Protein AF-A0A2N9MV53-F1 (afdb_monomer_lite)

pLDDT: mean 92.82, std 6.95, range [64.94, 98.69]

Foldseek 3Di:
DDADPVLVVLDDPPDDLVNSLVVCLVVLVLLSLLLSLLQPDQLLLLLVLLLVLLCVLQPPVDDPLLVQLSVLLVVCSVPPDDVSLVSLQVSLVSCDDLHLSSLSSPLSVLNDQFDDDVPDDGHGRPPSSSSVSSSSSNLSSLVSHDPVCSSVSSSVSSVSSVCSVVVVRD

Sequence (170 aa):
MDLQPDARKLLRDGMKPREFIDALLAKKQYIAGIEFVAHTLPPREGIWWGCLCLQHACGSALTPQDRAAAVAAVQWVLQPGDKTRAAAKFQGEAAGPASVAGHLAMGAYQAGPGIASPGGPAIPIPPFATAKSVANAVKLACTKSDPAKIIETQKLFVELGITVAEGRLI

Radius of gyration: 15.95 Å; chains: 1; bounding box: 43×37×41 Å

Secondary structure (DSSP, 8-state):
----HHHHTT--TT--HHHHHHHHHHTT-HHHHHHHHHHHS-HHHHHHHHHHHHHHHHTT---HHHHHHHHHHHHHHHS-SHHHHHHHHHHHHHH-TT-HHHHHHHHHHTSSS-EEETTEEEEPPPTTHHHHHHHHHHHHHTTTS-GGGHHHHHHHHHHHHHHHHTTTT-

Structure (mmCIF, N/CA/C/O backbone):
data_AF-A0A2N9MV53-F1
#
_entry.id   AF-A0A2N9MV53-F1
#
loop_
_atom_site.group_PDB
_atom_site.id
_atom_site.type_symbol
_atom_site.label_atom_id
_atom_site.label_alt_id
_atom_site.label_comp_id
_atom_site.label_asym_id
_atom_site.label_entity_id
_atom_site.label_seq_id
_atom_site.pdbx_PDB_ins_code
_atom_site.Cartn_x
_atom_site.Cartn_y
_atom_site.Cartn_z
_atom_site.occupancy
_atom_site.B_iso_or_equiv
_atom_site.auth_seq_id
_atom_site.auth_comp_id
_atom_site.auth_asym_id
_atom_site.auth_atom_id
_atom_site.pdbx_PDB_model_num
ATOM 1 N N . MET A 1 1 ? 4.050 -5.306 14.210 1.00 64.94 1 MET A N 1
ATOM 2 C CA . MET A 1 1 ? 3.403 -4.047 13.795 1.00 64.94 1 MET A CA 1
ATOM 3 C C . MET A 1 1 ? 3.453 -3.100 14.977 1.00 64.94 1 MET A C 1
ATOM 5 O O . MET A 1 1 ? 2.938 -3.461 16.030 1.00 64.94 1 MET A O 1
ATOM 9 N N . ASP A 1 2 ? 4.074 -1.936 14.813 1.00 70.56 2 ASP A N 1
ATOM 10 C CA . ASP A 1 2 ? 4.147 -0.916 15.861 1.00 70.56 2 ASP A CA 1
ATOM 11 C C . ASP A 1 2 ? 2.956 0.035 15.708 1.00 70.56 2 ASP A C 1
ATOM 13 O O . ASP A 1 2 ? 2.973 0.930 14.870 1.00 70.56 2 ASP A O 1
ATOM 17 N N . LEU A 1 3 ? 1.885 -0.212 16.467 1.00 73.94 3 LEU A N 1
ATOM 18 C CA . LEU A 1 3 ? 0.703 0.653 16.491 1.00 73.94 3 LEU A CA 1
ATOM 19 C C . LEU A 1 3 ? 0.955 1.901 17.337 1.00 73.94 3 LEU A C 1
ATOM 21 O O . LEU A 1 3 ? 1.605 1.835 18.384 1.00 73.94 3 LEU A O 1
ATOM 25 N N . GLN A 1 4 ? 0.338 3.017 16.947 1.00 78.06 4 GLN A N 1
ATOM 26 C CA . GLN A 1 4 ? 0.290 4.209 17.790 1.00 78.06 4 GLN A CA 1
ATOM 27 C C . GLN A 1 4 ? -0.359 3.899 19.158 1.00 78.06 4 GLN A C 1
ATOM 29 O O . GLN A 1 4 ? -1.301 3.098 19.219 1.00 78.06 4 GLN A O 1
ATOM 34 N N . PRO A 1 5 ? 0.084 4.543 20.258 1.00 79.62 5 PRO A N 1
ATOM 35 C CA . PRO A 1 5 ? -0.401 4.239 21.607 1.00 79.62 5 PRO A CA 1
ATOM 36 C C . PRO A 1 5 ? -1.925 4.302 21.758 1.00 79.62 5 PRO A C 1
ATOM 38 O O . PRO A 1 5 ? -2.510 3.446 22.418 1.00 79.62 5 PRO A O 1
ATOM 41 N N . ASP A 1 6 ? -2.582 5.267 21.112 1.00 80.88 6 ASP A N 1
ATOM 42 C CA . ASP A 1 6 ? -4.038 5.413 21.189 1.00 80.88 6 ASP A CA 1
ATOM 43 C C . ASP A 1 6 ? -4.798 4.361 20.378 1.00 80.88 6 ASP A C 1
ATOM 45 O O . ASP A 1 6 ? -5.884 3.960 20.788 1.00 80.88 6 ASP A O 1
ATOM 49 N N . ALA A 1 7 ? -4.224 3.861 19.281 1.00 81.00 7 ALA A N 1
ATOM 50 C CA . ALA A 1 7 ? -4.788 2.731 18.543 1.00 81.00 7 ALA A CA 1
ATOM 51 C C . ALA A 1 7 ? -4.683 1.438 19.360 1.00 81.00 7 ALA A C 1
ATOM 53 O O . ALA A 1 7 ? -5.607 0.627 19.381 1.00 81.00 7 ALA A O 1
ATOM 54 N N . ARG A 1 8 ? -3.587 1.269 20.109 1.00 82.94 8 ARG A N 1
ATOM 55 C CA . ARG A 1 8 ? -3.383 0.102 20.975 1.00 82.94 8 ARG A CA 1
ATOM 56 C C . ARG A 1 8 ? -4.433 -0.003 22.082 1.00 82.94 8 ARG A C 1
ATOM 58 O O . ARG A 1 8 ? -4.821 -1.112 22.429 1.00 82.94 8 ARG A O 1
ATOM 65 N N . LYS A 1 9 ? -4.930 1.129 22.594 1.00 87.00 9 LYS A N 1
ATOM 66 C CA . LYS A 1 9 ? -6.002 1.177 23.610 1.00 87.00 9 LYS A CA 1
ATOM 67 C C . LYS A 1 9 ? -7.340 0.618 23.114 1.00 87.00 9 LYS A C 1
ATOM 69 O O . LYS A 1 9 ? -8.206 0.331 23.932 1.00 87.00 9 LYS A O 1
ATOM 74 N N . LEU A 1 10 ? -7.528 0.492 21.798 1.00 83.69 10 LEU A N 1
ATOM 75 C CA . LEU A 1 10 ? -8.753 -0.056 21.210 1.00 83.69 10 LEU A CA 1
ATOM 76 C C . LEU A 1 10 ? -8.733 -1.589 21.115 1.00 83.69 10 LEU A C 1
ATOM 78 O O . LEU A 1 10 ? -9.782 -2.186 20.875 1.00 83.69 10 LEU A O 1
ATOM 82 N N . LEU A 1 11 ? -7.570 -2.226 2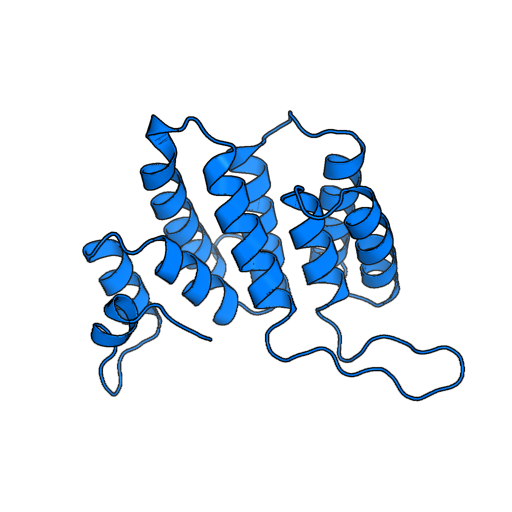1.301 1.00 85.25 11 LEU A N 1
ATOM 83 C CA . LEU A 1 11 ? -7.451 -3.682 21.289 1.00 85.25 11 LEU A CA 1
ATOM 84 C C . LEU A 1 11 ? -8.098 -4.287 22.537 1.00 85.25 11 LEU A C 1
ATOM 86 O O . LEU A 1 11 ? -7.913 -3.802 23.653 1.00 85.25 11 LEU A O 1
ATOM 90 N N . ARG A 1 12 ? -8.836 -5.378 22.334 1.00 87.12 12 ARG A N 1
ATOM 91 C CA . ARG A 1 12 ? -9.455 -6.187 23.388 1.00 87.12 12 ARG A CA 1
ATOM 92 C C . ARG A 1 12 ? -9.175 -7.660 23.116 1.00 87.12 12 ARG A C 1
ATOM 94 O O . ARG A 1 12 ? -9.042 -8.052 21.954 1.00 87.12 12 ARG A O 1
ATOM 101 N N . ASP A 1 13 ? -9.121 -8.471 24.163 1.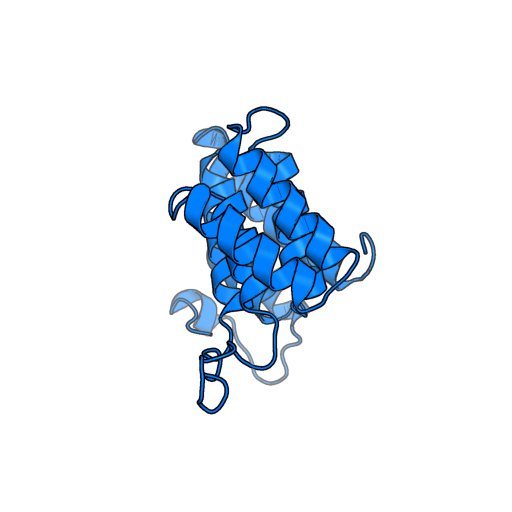00 83.00 13 ASP A N 1
ATOM 102 C CA . ASP A 1 13 ? -8.927 -9.914 24.013 1.00 83.00 13 ASP A CA 1
ATOM 103 C C . ASP A 1 13 ? -10.070 -10.536 23.197 1.00 83.00 13 ASP A C 1
ATOM 105 O O . ASP A 1 13 ? -11.241 -10.202 23.378 1.00 83.00 13 ASP A O 1
ATOM 109 N N . GLY A 1 14 ? -9.719 -11.412 22.251 1.00 83.25 14 GLY A N 1
ATOM 110 C CA . GLY A 1 14 ? -10.675 -12.070 21.352 1.00 83.25 14 GLY A CA 1
ATOM 111 C C . GLY A 1 14 ? -11.269 -11.180 20.251 1.00 83.25 14 GLY A C 1
ATOM 112 O O . GLY A 1 14 ? -12.107 -11.657 19.487 1.00 83.25 14 GLY A O 1
ATOM 113 N N . MET A 1 15 ? -10.843 -9.915 20.140 1.00 90.44 15 MET A N 1
ATOM 114 C CA . MET A 1 15 ? -11.334 -8.993 19.113 1.00 90.44 15 MET A CA 1
ATOM 115 C C . MET A 1 15 ? -10.976 -9.485 17.708 1.00 90.44 15 MET A C 1
ATOM 117 O O . MET A 1 15 ? -9.817 -9.782 17.405 1.00 90.44 15 MET A O 1
ATOM 121 N N . LYS A 1 16 ? -11.971 -9.537 16.820 1.00 90.75 16 LYS A N 1
ATOM 122 C CA . LYS A 1 16 ? -11.752 -9.931 15.424 1.00 90.75 16 LYS A CA 1
ATOM 123 C C . LYS A 1 16 ? -11.048 -8.803 14.657 1.00 90.75 16 LYS A C 1
ATOM 125 O O . LYS A 1 16 ? -11.310 -7.631 14.934 1.00 90.75 16 LYS A O 1
ATOM 130 N N . PRO A 1 17 ? -10.240 -9.106 13.621 1.00 89.81 17 PRO A N 1
ATOM 131 C CA . PRO A 1 17 ? -9.575 -8.076 12.816 1.00 89.81 17 PRO A CA 1
ATOM 132 C C . PRO A 1 17 ? -10.529 -7.006 12.270 1.00 89.81 17 PRO A C 1
ATOM 134 O O . PRO A 1 17 ? -10.197 -5.823 12.280 1.00 89.81 17 PRO A O 1
ATOM 137 N N . ARG A 1 18 ? -11.739 -7.402 11.851 1.00 91.75 18 ARG A N 1
ATOM 138 C CA . ARG A 1 18 ? -12.752 -6.459 11.363 1.00 91.75 18 ARG A CA 1
ATOM 139 C C . ARG A 1 18 ? -13.247 -5.508 12.453 1.00 91.75 18 ARG A C 1
ATOM 141 O O . ARG A 1 18 ? -13.309 -4.308 12.220 1.00 91.75 18 ARG A O 1
ATOM 148 N N . GLU A 1 19 ? -13.512 -6.019 13.650 1.00 93.38 19 GLU A N 1
ATOM 149 C CA . GLU A 1 19 ? -13.966 -5.197 14.778 1.00 93.38 19 GLU A CA 1
ATOM 150 C C . GLU A 1 19 ? -12.925 -4.133 15.146 1.00 93.38 19 GLU A C 1
ATOM 152 O O . GLU A 1 19 ? -13.281 -3.009 15.499 1.00 93.38 19 GLU A O 1
ATOM 157 N N . PHE A 1 20 ? -11.634 -4.468 15.048 1.00 94.12 20 PHE A N 1
ATOM 158 C CA . PHE A 1 20 ? -10.563 -3.506 15.292 1.00 94.12 20 PHE A CA 1
ATOM 159 C C . PHE A 1 20 ? -10.526 -2.405 14.224 1.00 94.12 20 PHE A C 1
ATOM 161 O O . PHE A 1 20 ? -10.432 -1.228 14.569 1.00 94.12 20 PHE A O 1
ATOM 168 N N . ILE A 1 21 ? -10.676 -2.754 12.941 1.00 94.00 21 ILE A N 1
ATOM 169 C CA . ILE A 1 21 ? -10.765 -1.765 11.855 1.00 94.00 21 ILE A CA 1
ATOM 170 C C . ILE A 1 21 ? -11.978 -0.846 12.045 1.00 94.00 21 ILE A C 1
ATOM 172 O O . ILE A 1 21 ? -11.842 0.372 11.928 1.00 94.00 21 ILE A O 1
ATOM 176 N N . ASP A 1 22 ? -13.140 -1.398 12.395 1.00 94.56 22 ASP A N 1
ATOM 177 C CA . ASP A 1 22 ? -14.354 -0.610 12.629 1.00 94.56 22 ASP A CA 1
ATOM 178 C C . ASP A 1 22 ? -14.171 0.359 13.814 1.00 94.56 22 ASP A C 1
ATOM 180 O O . ASP A 1 22 ? -14.579 1.522 13.744 1.00 94.56 22 ASP A O 1
ATOM 184 N N . ALA A 1 23 ? -13.482 -0.069 14.881 1.00 95.31 23 ALA A N 1
ATOM 185 C CA . ALA A 1 23 ? -13.132 0.798 16.006 1.00 95.31 23 ALA A CA 1
ATOM 186 C C . ALA A 1 23 ? -12.183 1.940 15.594 1.00 95.31 23 ALA A C 1
ATOM 188 O O . ALA A 1 23 ? -12.382 3.086 16.010 1.00 95.31 23 ALA A O 1
ATOM 189 N N . LEU A 1 24 ? -11.185 1.656 14.749 1.00 95.69 24 LEU A N 1
ATOM 190 C CA . LEU A 1 24 ? -10.270 2.667 14.208 1.00 95.69 24 LEU A CA 1
ATOM 191 C C . LEU A 1 24 ? -11.012 3.688 13.336 1.00 95.69 24 LEU A C 1
ATOM 193 O O . LEU A 1 24 ? -10.803 4.893 13.495 1.00 95.69 24 LEU A O 1
ATOM 197 N N . LEU A 1 25 ? -11.921 3.230 12.469 1.00 96.00 25 LEU A N 1
ATOM 198 C CA . LEU A 1 25 ? -12.772 4.092 11.645 1.00 96.00 25 LEU A CA 1
ATOM 199 C C . LEU A 1 25 ? -13.668 4.989 12.510 1.00 96.00 25 LEU A C 1
ATOM 201 O O . LEU A 1 25 ? -13.701 6.203 12.306 1.00 96.00 25 LEU A O 1
ATOM 205 N N . ALA A 1 26 ? -14.333 4.425 13.523 1.00 95.75 26 ALA A N 1
ATOM 206 C CA . ALA A 1 26 ? -15.203 5.171 14.434 1.00 95.75 26 ALA A CA 1
ATOM 207 C C . ALA A 1 26 ? -14.449 6.257 15.223 1.00 95.75 26 ALA A C 1
ATOM 209 O O . ALA A 1 26 ? -15.001 7.318 15.521 1.00 95.75 26 ALA A O 1
ATOM 210 N N . LYS A 1 27 ? -13.171 6.018 15.544 1.00 95.56 27 LYS A N 1
ATOM 211 C CA . LYS A 1 27 ? -12.286 6.982 16.219 1.00 95.56 27 LYS A CA 1
ATOM 212 C C . LYS A 1 27 ? -11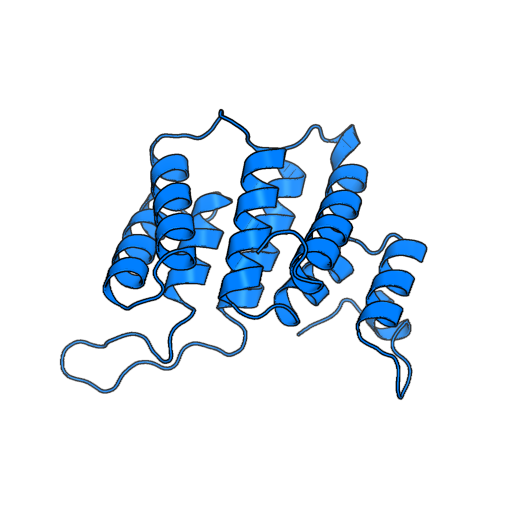.496 7.873 15.259 1.00 95.56 27 LYS A C 1
ATOM 214 O O . LYS A 1 27 ? -10.681 8.667 15.722 1.00 95.56 27 LYS A O 1
ATOM 219 N N . LYS A 1 28 ? -11.744 7.777 13.947 1.00 96.00 28 LYS A N 1
ATOM 220 C CA . LYS A 1 28 ? -11.038 8.520 12.888 1.00 96.00 28 LYS A CA 1
ATOM 221 C C . LYS A 1 28 ? -9.516 8.300 12.890 1.00 96.00 28 LYS A C 1
ATOM 223 O O . LYS A 1 28 ? -8.757 9.149 12.433 1.00 96.00 28 LYS A O 1
ATOM 228 N N . GLN A 1 29 ? -9.056 7.153 13.390 1.00 96.25 29 GLN A N 1
ATOM 229 C CA . GLN A 1 29 ? -7.643 6.765 13.428 1.00 96.25 29 GLN A CA 1
ATOM 230 C C . GLN A 1 29 ? -7.234 6.081 12.117 1.00 96.25 29 GLN A C 1
ATOM 232 O O . GLN A 1 29 ? -6.798 4.931 12.088 1.00 96.25 29 GLN A O 1
ATOM 237 N N . TYR A 1 30 ? -7.396 6.788 10.999 1.00 96.69 30 TYR A N 1
ATOM 238 C CA . TYR A 1 30 ? -7.273 6.191 9.667 1.00 96.69 30 TYR A CA 1
ATOM 239 C C . TYR A 1 30 ? -5.847 5.772 9.310 1.00 96.69 30 TYR A C 1
ATOM 241 O O . TYR A 1 30 ? -5.666 4.758 8.647 1.00 96.69 30 TYR A O 1
ATOM 249 N N . ILE A 1 31 ? -4.828 6.493 9.789 1.00 96.38 31 ILE A N 1
ATOM 250 C CA . ILE A 1 31 ? -3.425 6.103 9.584 1.00 96.38 31 ILE A CA 1
ATOM 251 C C . ILE A 1 31 ? -3.126 4.749 10.237 1.00 96.38 31 ILE A C 1
ATOM 253 O O . ILE A 1 31 ? -2.556 3.874 9.588 1.00 96.38 31 ILE A O 1
ATOM 257 N N . ALA A 1 32 ? -3.582 4.542 11.474 1.00 96.25 32 ALA A N 1
ATOM 258 C CA . ALA A 1 32 ? -3.483 3.242 12.131 1.00 96.25 32 ALA A CA 1
ATOM 259 C C . ALA A 1 32 ? -4.317 2.173 11.400 1.00 96.25 32 ALA A C 1
ATOM 261 O O . ALA A 1 32 ? -3.891 1.026 11.308 1.00 96.25 32 ALA A O 1
ATOM 262 N N . GLY A 1 33 ? -5.463 2.551 10.819 1.00 97.25 33 GLY A N 1
ATOM 263 C CA . GLY A 1 33 ? -6.254 1.684 9.939 1.00 97.25 33 GLY A CA 1
ATOM 264 C C . GLY A 1 33 ? -5.483 1.224 8.699 1.00 97.25 33 GLY A C 1
ATOM 265 O O . GLY A 1 33 ? -5.440 0.030 8.420 1.00 97.25 33 GLY A O 1
ATOM 266 N N . ILE A 1 34 ? -4.822 2.145 7.994 1.00 97.94 34 ILE A N 1
ATOM 267 C CA . ILE A 1 34 ? -3.978 1.853 6.823 1.00 97.94 34 ILE A CA 1
ATOM 268 C C . ILE A 1 34 ? -2.846 0.899 7.210 1.00 97.94 34 ILE A C 1
ATOM 270 O O . ILE A 1 34 ? -2.597 -0.087 6.519 1.00 97.94 34 ILE A O 1
ATOM 274 N N . GLU A 1 35 ? -2.167 1.169 8.325 1.00 96.69 35 GLU A N 1
ATOM 275 C CA . GLU A 1 35 ? -1.085 0.317 8.815 1.00 96.69 35 GLU A CA 1
ATOM 276 C C . GLU A 1 35 ? -1.587 -1.076 9.183 1.00 96.69 35 GLU A C 1
ATOM 278 O O . GLU A 1 35 ? -0.952 -2.062 8.811 1.00 96.69 35 GLU A O 1
ATOM 283 N N . PHE A 1 36 ? -2.734 -1.170 9.853 1.00 96.19 36 PHE A N 1
ATOM 284 C CA . PHE A 1 36 ? -3.335 -2.447 10.208 1.00 96.19 36 PHE A CA 1
ATOM 285 C C . PHE A 1 36 ? -3.705 -3.262 8.968 1.00 96.19 36 PHE A C 1
ATOM 287 O O . PHE A 1 36 ? -3.275 -4.406 8.850 1.00 96.19 36 PHE A O 1
ATOM 294 N N . VAL A 1 37 ? -4.423 -2.662 8.012 1.00 96.75 37 VAL A N 1
ATOM 295 C CA . VAL A 1 37 ? -4.801 -3.309 6.744 1.00 96.75 37 VAL A CA 1
ATOM 296 C C . VAL A 1 37 ? -3.569 -3.808 5.987 1.00 96.75 37 VAL A C 1
ATOM 298 O O . VAL A 1 37 ? -3.540 -4.949 5.532 1.00 96.75 37 VAL A O 1
ATOM 301 N N . ALA A 1 38 ? -2.514 -2.995 5.893 1.00 97.25 38 ALA A N 1
ATOM 302 C CA . ALA A 1 38 ? -1.291 -3.390 5.200 1.00 97.25 38 ALA A CA 1
ATOM 303 C C . ALA A 1 38 ? -0.609 -4.620 5.827 1.00 97.25 38 ALA A C 1
ATOM 305 O O . ALA A 1 38 ? 0.051 -5.376 5.119 1.00 97.25 38 ALA A O 1
ATOM 306 N N . HIS A 1 39 ? -0.741 -4.810 7.145 1.00 94.88 39 HIS A N 1
ATOM 307 C CA . HIS A 1 39 ? -0.170 -5.955 7.859 1.00 94.88 39 HIS A CA 1
ATOM 308 C C . HIS A 1 39 ? -1.062 -7.198 7.842 1.00 94.88 39 HIS A C 1
ATOM 310 O O . HIS A 1 39 ? -0.553 -8.290 8.088 1.00 94.88 39 HIS A O 1
ATOM 316 N N . THR A 1 40 ? -2.367 -7.050 7.610 1.00 93.69 40 THR A N 1
ATOM 317 C CA . THR A 1 40 ? -3.311 -8.176 7.599 1.00 93.69 40 THR A CA 1
ATOM 318 C C . THR A 1 40 ? -3.549 -8.743 6.207 1.00 93.69 40 THR A C 1
ATOM 320 O O . THR A 1 40 ? -3.871 -9.925 6.092 1.00 93.69 40 THR A O 1
ATOM 323 N N . LEU A 1 41 ? -3.375 -7.939 5.155 1.00 95.12 41 LEU A N 1
ATOM 324 C CA . LEU A 1 41 ? -3.458 -8.420 3.781 1.00 95.12 41 LEU A CA 1
ATOM 325 C C . LEU A 1 41 ? -2.252 -9.306 3.433 1.00 95.12 41 LEU A C 1
ATOM 327 O O . LEU A 1 41 ? -1.114 -8.956 3.769 1.00 95.12 41 LEU A O 1
ATOM 331 N N . PRO A 1 42 ? -2.457 -10.416 2.700 1.00 95.06 42 PRO A N 1
ATOM 332 C CA . PRO A 1 42 ? -1.338 -11.106 2.089 1.00 95.06 42 PRO A CA 1
ATOM 333 C C . PRO A 1 42 ? -0.623 -10.182 1.080 1.00 95.06 42 PRO A C 1
ATOM 335 O O . PRO A 1 42 ? -1.223 -9.236 0.557 1.00 95.06 42 PRO A O 1
ATOM 338 N N . PRO A 1 43 ? 0.674 -10.415 0.797 1.00 95.75 43 PRO A N 1
ATOM 339 C CA . PRO A 1 43 ? 1.492 -9.497 0.002 1.00 95.75 43 PRO A CA 1
ATOM 340 C C . PRO A 1 43 ? 0.890 -9.104 -1.352 1.00 95.75 43 PRO A C 1
ATOM 342 O O . PRO A 1 43 ? 0.960 -7.938 -1.735 1.00 95.75 43 PRO A O 1
ATOM 345 N N . ARG A 1 44 ? 0.286 -10.058 -2.071 1.00 96.81 44 ARG A N 1
ATOM 346 C CA . ARG A 1 44 ? -0.305 -9.819 -3.394 1.00 96.81 44 ARG A CA 1
ATOM 347 C C . ARG A 1 44 ? -1.474 -8.840 -3.306 1.00 96.81 44 ARG A C 1
ATOM 349 O O . ARG A 1 44 ? -1.496 -7.839 -4.018 1.00 96.81 44 ARG A O 1
ATOM 356 N N . GLU A 1 45 ? -2.399 -9.097 -2.393 1.00 97.81 45 GLU A N 1
ATOM 357 C CA . GLU A 1 45 ? -3.591 -8.292 -2.150 1.00 97.81 45 GLU A CA 1
ATOM 358 C C . GLU A 1 45 ? -3.225 -6.912 -1.591 1.00 97.81 45 GLU A C 1
ATOM 360 O O . GLU A 1 45 ? -3.807 -5.910 -1.997 1.00 97.81 45 GLU A O 1
ATOM 365 N N . GLY A 1 46 ? -2.211 -6.828 -0.723 1.00 98.12 46 GLY A N 1
ATOM 366 C CA . GLY A 1 46 ? -1.699 -5.559 -0.203 1.00 98.12 46 GLY A CA 1
ATOM 367 C C . GLY A 1 46 ? -1.115 -4.661 -1.297 1.00 98.12 46 GLY A C 1
ATOM 368 O O . GLY A 1 46 ? -1.421 -3.469 -1.352 1.00 98.12 46 GLY A O 1
ATOM 369 N N . ILE A 1 47 ? -0.311 -5.223 -2.206 1.00 98.38 47 ILE A N 1
ATOM 370 C CA . ILE A 1 47 ? 0.245 -4.472 -3.343 1.00 98.38 47 ILE A CA 1
ATOM 371 C C . ILE A 1 47 ? -0.861 -4.058 -4.311 1.00 98.38 47 ILE A C 1
ATOM 373 O O . ILE A 1 47 ? -0.855 -2.922 -4.785 1.00 98.38 47 ILE A O 1
ATOM 377 N N . TRP A 1 48 ? -1.832 -4.936 -4.567 1.00 98.44 48 TRP A N 1
ATOM 378 C CA . TRP A 1 48 ? -2.977 -4.611 -5.410 1.00 98.44 48 TRP A CA 1
ATOM 379 C C . TRP A 1 48 ? -3.827 -3.474 -4.832 1.00 98.44 48 TRP A C 1
ATOM 381 O O . TRP A 1 48 ? -4.084 -2.489 -5.522 1.00 98.44 48 TRP A O 1
ATOM 391 N N . TRP A 1 49 ? -4.174 -3.544 -3.544 1.00 98.69 49 TRP A N 1
ATOM 392 C CA . TRP A 1 49 ? -4.838 -2.456 -2.824 1.00 98.69 49 TRP A CA 1
ATOM 393 C C . TRP A 1 49 ? -4.063 -1.140 -2.947 1.00 98.69 49 TRP A C 1
ATOM 395 O O . TRP A 1 49 ? -4.637 -0.110 -3.299 1.00 98.69 49 TRP A O 1
ATOM 405 N N . GLY A 1 50 ? -2.745 -1.180 -2.747 1.00 98.50 50 GLY A N 1
ATOM 406 C CA . GLY A 1 50 ? -1.884 -0.021 -2.938 1.00 98.50 50 GLY A CA 1
ATOM 407 C C . GLY A 1 50 ? -1.924 0.548 -4.364 1.00 98.50 50 GLY A C 1
ATOM 408 O O . GLY A 1 50 ? -1.949 1.768 -4.526 1.00 98.50 50 GLY A O 1
ATOM 409 N N . CYS A 1 51 ? -1.996 -0.303 -5.394 1.00 98.19 51 CYS A N 1
ATOM 410 C CA . CYS A 1 51 ? -2.146 0.128 -6.790 1.00 98.19 51 CYS A CA 1
ATOM 411 C C . CYS A 1 51 ? -3.492 0.826 -7.035 1.00 98.19 51 CYS A C 1
ATOM 413 O O . CYS A 1 51 ? -3.533 1.838 -7.735 1.00 98.19 51 CYS A O 1
ATOM 415 N N . LEU A 1 52 ? -4.580 0.343 -6.428 1.00 98.12 52 LEU A N 1
ATOM 416 C CA . LEU A 1 52 ? -5.888 1.002 -6.502 1.00 98.12 52 LEU A CA 1
ATOM 417 C C . LEU A 1 52 ? -5.864 2.377 -5.810 1.00 98.12 52 LEU A C 1
ATOM 419 O O . LEU A 1 52 ? -6.366 3.353 -6.367 1.00 98.12 52 LEU A O 1
ATOM 423 N N . CYS A 1 53 ? -5.220 2.484 -4.642 1.00 98.12 53 CYS A N 1
ATOM 424 C CA . CYS A 1 53 ? -5.011 3.759 -3.945 1.00 98.12 53 CYS A CA 1
ATOM 425 C C . CYS A 1 53 ? -4.176 4.744 -4.782 1.00 98.12 53 CYS A C 1
ATOM 427 O O . CYS A 1 53 ? -4.534 5.916 -4.896 1.00 98.12 53 CYS A O 1
ATOM 429 N N . LEU A 1 54 ? -3.087 4.272 -5.405 1.00 97.19 54 LEU A N 1
ATOM 430 C CA . LEU A 1 54 ? -2.265 5.061 -6.330 1.00 97.19 54 LEU A CA 1
ATOM 431 C C . LEU A 1 54 ? -3.105 5.584 -7.500 1.00 97.19 54 LEU A C 1
ATOM 433 O O . LEU A 1 54 ? -3.054 6.774 -7.805 1.00 97.19 54 LEU A O 1
ATOM 437 N N . GLN A 1 55 ? -3.877 4.705 -8.141 1.00 96.12 55 GLN A N 1
ATOM 438 C CA . GLN A 1 55 ? -4.722 5.069 -9.274 1.00 96.12 55 GLN A CA 1
ATOM 439 C C . GLN A 1 55 ? -5.770 6.111 -8.877 1.00 96.12 55 GLN A C 1
ATOM 441 O O . GLN A 1 55 ? -6.014 7.045 -9.635 1.00 96.12 55 GLN A O 1
ATOM 446 N N . HIS A 1 56 ? -6.362 5.987 -7.687 1.00 95.31 56 HIS A N 1
ATOM 447 C CA . HIS A 1 56 ? -7.315 6.967 -7.175 1.00 95.31 56 HIS A CA 1
ATOM 448 C C . HIS A 1 56 ? -6.663 8.333 -6.912 1.00 95.31 56 HIS A C 1
ATOM 450 O O . HIS A 1 56 ? -7.201 9.357 -7.322 1.00 95.31 56 HIS A O 1
ATOM 456 N N . ALA A 1 57 ? -5.508 8.361 -6.238 1.00 93.94 57 ALA A N 1
ATOM 457 C CA . ALA A 1 57 ? -4.870 9.609 -5.818 1.00 93.94 57 ALA A CA 1
ATOM 458 C C . ALA A 1 57 ? -4.150 10.348 -6.954 1.00 93.94 57 ALA A C 1
ATOM 460 O O . ALA A 1 57 ? -4.183 11.574 -7.009 1.00 93.94 57 ALA A O 1
ATOM 461 N N . CYS A 1 58 ? -3.478 9.611 -7.840 1.00 91.31 58 CYS A N 1
ATOM 462 C CA . CYS A 1 58 ? -2.615 10.186 -8.871 1.00 91.31 58 CYS A CA 1
ATOM 463 C C . CYS A 1 58 ? -3.226 10.112 -10.278 1.00 91.31 58 CYS A C 1
ATOM 465 O O . CYS A 1 58 ? -2.830 10.878 -11.158 1.00 91.31 58 CYS A O 1
ATOM 467 N N . GLY A 1 59 ? -4.171 9.197 -10.522 1.00 88.88 59 GLY A N 1
ATOM 468 C CA . GLY A 1 59 ? -4.786 8.998 -11.835 1.00 88.88 59 GLY A CA 1
ATOM 469 C C . GLY A 1 59 ? -3.754 8.853 -12.957 1.00 88.88 59 GLY A C 1
ATOM 470 O O . GLY A 1 59 ? -2.783 8.105 -12.856 1.00 88.88 59 GLY A O 1
ATOM 471 N N . SER A 1 60 ? -3.945 9.603 -14.045 1.00 85.56 60 SER A N 1
ATOM 472 C CA . SER A 1 60 ? -3.023 9.628 -15.187 1.00 85.56 60 SER A CA 1
ATOM 473 C C . SER A 1 60 ? -1.786 10.515 -14.985 1.00 85.56 60 SER A C 1
ATOM 475 O O . SER A 1 60 ? -0.869 10.450 -15.813 1.00 85.56 60 SER A O 1
ATOM 477 N N . ALA A 1 61 ? -1.735 11.309 -13.909 1.00 88.25 61 ALA A N 1
ATOM 478 C CA . ALA A 1 61 ? -0.699 12.301 -13.617 1.00 88.25 61 ALA A CA 1
ATOM 479 C C . ALA A 1 61 ? 0.557 11.672 -12.981 1.00 88.25 61 ALA A C 1
ATOM 481 O O . ALA A 1 61 ? 1.043 12.108 -11.940 1.00 88.25 61 ALA A O 1
ATOM 482 N N . LEU A 1 62 ? 1.087 10.627 -13.618 1.00 93.25 62 LEU A N 1
ATOM 483 C CA . LEU A 1 62 ? 2.332 9.972 -13.223 1.00 93.25 62 LEU A CA 1
ATOM 484 C C . LEU A 1 62 ? 3.479 10.407 -14.129 1.00 93.25 62 LEU A C 1
ATOM 486 O O . LEU A 1 62 ? 3.338 10.424 -15.360 1.00 93.25 62 LEU A O 1
ATOM 490 N N . THR A 1 63 ? 4.631 10.671 -13.512 1.00 95.88 63 THR A N 1
ATOM 491 C CA . THR A 1 63 ? 5.905 10.795 -14.226 1.00 95.88 63 THR A CA 1
ATOM 492 C C . THR A 1 63 ? 6.218 9.491 -14.977 1.00 95.88 63 THR A C 1
ATOM 494 O O . THR A 1 63 ? 5.676 8.433 -14.635 1.00 95.88 63 THR A O 1
ATOM 497 N N . PRO A 1 64 ? 7.086 9.514 -16.003 1.00 97.12 64 PRO A N 1
ATOM 498 C CA . PRO A 1 64 ? 7.505 8.290 -16.682 1.00 97.12 64 PRO A CA 1
ATOM 499 C C . PRO A 1 64 ? 8.076 7.232 -15.723 1.00 97.12 64 PRO A C 1
ATOM 501 O O . PRO A 1 64 ? 7.747 6.054 -15.857 1.00 97.12 64 PRO A O 1
ATOM 504 N N . GLN A 1 65 ? 8.863 7.650 -14.725 1.00 97.62 65 GLN A N 1
ATOM 505 C CA . GLN A 1 65 ? 9.439 6.760 -13.716 1.00 97.62 65 GLN A CA 1
ATOM 506 C C . GLN A 1 65 ? 8.360 6.145 -12.816 1.00 97.62 65 GLN A C 1
ATOM 508 O O . GLN A 1 65 ? 8.327 4.926 -12.643 1.00 97.62 65 GLN A O 1
ATOM 513 N N . ASP A 1 66 ? 7.425 6.955 -12.307 1.00 97.56 66 ASP A N 1
ATOM 514 C CA . ASP A 1 66 ? 6.320 6.454 -11.480 1.00 97.56 66 ASP A CA 1
ATOM 515 C C . ASP A 1 66 ? 5.424 5.495 -12.261 1.00 97.56 66 ASP A C 1
ATOM 517 O O . ASP A 1 66 ? 4.985 4.473 -11.736 1.00 97.56 66 ASP A O 1
ATOM 521 N N . ARG A 1 67 ? 5.177 5.791 -13.541 1.00 98.00 67 ARG A N 1
ATOM 522 C CA . ARG A 1 67 ? 4.399 4.920 -14.423 1.00 98.00 67 ARG A CA 1
ATOM 523 C C . ARG A 1 67 ? 5.088 3.573 -14.622 1.00 98.00 67 ARG A C 1
ATOM 525 O O . ARG A 1 67 ? 4.422 2.545 -14.539 1.00 98.00 67 ARG A O 1
ATOM 532 N N . ALA A 1 68 ? 6.399 3.562 -14.853 1.00 98.19 68 ALA A N 1
ATOM 533 C CA . ALA A 1 68 ? 7.161 2.326 -15.007 1.00 98.19 68 ALA A CA 1
ATOM 534 C C . ALA A 1 68 ? 7.159 1.485 -13.717 1.00 98.19 68 ALA A C 1
ATOM 536 O O . ALA A 1 68 ? 6.950 0.271 -13.777 1.00 98.19 68 ALA A O 1
ATOM 537 N N . ALA A 1 69 ? 7.301 2.121 -12.549 1.00 98.50 69 ALA A N 1
ATOM 538 C CA . ALA A 1 69 ? 7.200 1.451 -11.253 1.00 98.50 69 ALA A CA 1
ATOM 539 C C . ALA A 1 69 ? 5.791 0.894 -10.988 1.00 98.50 69 ALA A C 1
ATOM 541 O O . ALA A 1 69 ? 5.656 -0.250 -10.554 1.00 98.50 69 ALA A O 1
ATOM 542 N N . ALA A 1 70 ? 4.741 1.653 -11.315 1.00 98.38 70 ALA A N 1
ATOM 543 C CA . ALA A 1 70 ? 3.355 1.210 -11.175 1.00 98.38 70 ALA A CA 1
ATOM 544 C C . ALA A 1 70 ? 3.070 -0.013 -12.058 1.00 98.38 70 ALA A C 1
ATOM 546 O O . ALA A 1 70 ? 2.509 -1.002 -11.589 1.00 98.38 70 ALA A O 1
ATOM 547 N N . VAL A 1 71 ? 3.524 0.016 -13.317 1.00 98.38 71 VAL A N 1
ATOM 548 C CA . VAL A 1 71 ? 3.423 -1.131 -14.228 1.00 98.38 71 VAL A CA 1
ATOM 549 C C . VAL A 1 71 ? 4.161 -2.336 -13.656 1.00 98.38 71 VAL A C 1
ATOM 551 O O . VAL A 1 71 ? 3.594 -3.422 -13.630 1.00 98.38 71 VAL A O 1
ATOM 554 N N . ALA A 1 72 ? 5.385 -2.170 -13.151 1.00 98.56 72 ALA A N 1
ATOM 555 C CA . ALA A 1 72 ? 6.143 -3.281 -12.578 1.00 98.56 72 ALA A CA 1
ATOM 556 C C . ALA A 1 72 ? 5.458 -3.894 -11.340 1.00 98.56 72 ALA A C 1
ATOM 558 O O . ALA A 1 72 ? 5.424 -5.119 -11.209 1.00 98.56 72 ALA A O 1
ATOM 559 N N . ALA A 1 73 ? 4.863 -3.069 -10.471 1.00 98.50 73 ALA A N 1
ATOM 560 C CA . ALA A 1 73 ? 4.081 -3.541 -9.328 1.00 98.50 73 ALA A CA 1
ATOM 561 C C . ALA A 1 73 ? 2.849 -4.350 -9.776 1.00 98.50 73 ALA A C 1
ATOM 563 O O . ALA A 1 73 ? 2.634 -5.457 -9.284 1.00 98.50 73 ALA A O 1
ATOM 564 N N . VAL A 1 74 ? 2.088 -3.852 -10.758 1.00 98.31 74 VAL A N 1
ATOM 565 C CA . VAL A 1 74 ? 0.928 -4.564 -11.325 1.00 98.31 74 VAL A CA 1
ATOM 566 C C . VAL A 1 74 ? 1.350 -5.867 -12.009 1.00 98.31 74 VAL A C 1
ATOM 568 O O . VAL A 1 74 ? 0.721 -6.899 -11.794 1.00 98.31 74 VAL A O 1
ATOM 571 N N . GLN A 1 75 ? 2.438 -5.864 -12.782 1.00 98.38 75 GLN A N 1
ATOM 572 C CA . GLN A 1 75 ? 2.968 -7.077 -13.416 1.00 98.38 75 GLN A CA 1
ATOM 573 C C . GLN A 1 75 ? 3.334 -8.143 -12.382 1.00 98.38 75 GLN A C 1
ATOM 575 O O . GLN A 1 75 ? 3.051 -9.321 -12.588 1.00 98.38 75 GLN A O 1
ATOM 580 N N . TRP A 1 76 ? 3.906 -7.745 -11.242 1.00 98.19 76 TRP A N 1
ATOM 581 C CA . TRP A 1 76 ? 4.151 -8.679 -10.149 1.00 98.19 76 TRP A CA 1
ATOM 582 C C . TRP A 1 76 ? 2.854 -9.203 -9.516 1.00 98.19 76 TRP A C 1
ATOM 584 O O . TRP A 1 76 ? 2.781 -10.392 -9.238 1.00 98.19 76 TRP A O 1
ATOM 594 N N . VAL A 1 77 ? 1.816 -8.378 -9.333 1.00 97.94 77 VAL A N 1
ATOM 595 C CA . VAL A 1 77 ? 0.508 -8.848 -8.822 1.00 97.94 77 VAL A CA 1
ATOM 596 C C . VAL A 1 77 ? -0.119 -9.896 -9.750 1.00 97.94 77 VAL A C 1
ATOM 598 O O . VAL A 1 77 ? -0.690 -10.878 -9.270 1.00 97.94 77 VAL A O 1
ATOM 601 N N . LEU A 1 78 ? -0.013 -9.689 -11.068 1.00 97.44 78 LEU A N 1
ATOM 602 C CA . LEU A 1 78 ? -0.549 -10.595 -12.089 1.00 97.44 78 LEU A CA 1
ATOM 603 C C . LEU A 1 78 ? 0.267 -11.886 -12.210 1.00 97.44 78 LEU A C 1
ATOM 605 O O . LEU A 1 78 ? -0.300 -12.961 -12.389 1.00 97.44 78 LEU A O 1
ATOM 609 N N . GLN A 1 79 ? 1.593 -11.786 -12.106 1.00 96.44 79 GLN A N 1
ATOM 610 C CA . GLN A 1 79 ? 2.504 -12.919 -12.217 1.00 96.44 79 GLN A CA 1
ATOM 611 C C . GLN A 1 79 ? 3.617 -12.831 -11.158 1.00 96.44 79 GLN A C 1
ATOM 613 O O . GLN A 1 79 ? 4.749 -12.435 -11.471 1.00 96.44 79 GLN A O 1
ATOM 618 N N . PRO A 1 80 ? 3.334 -13.204 -9.895 1.00 95.44 80 PRO A N 1
ATOM 619 C CA . PRO A 1 80 ? 4.339 -13.171 -8.841 1.00 95.44 80 PRO A CA 1
ATOM 620 C C . PRO A 1 80 ? 5.487 -14.133 -9.155 1.00 95.44 80 PRO A C 1
ATOM 622 O O . PRO A 1 80 ? 5.276 -15.325 -9.373 1.00 95.44 80 PRO A O 1
ATOM 625 N N . GLY A 1 81 ? 6.720 -13.630 -9.176 1.00 93.00 81 GLY A N 1
ATOM 626 C CA . GLY A 1 81 ? 7.894 -14.460 -9.430 1.00 93.00 81 GLY A CA 1
ATOM 627 C C . GLY A 1 81 ? 9.196 -13.670 -9.431 1.00 93.00 81 GLY A C 1
ATOM 628 O O . GLY A 1 81 ? 9.202 -12.442 -9.375 1.00 93.00 81 GLY A O 1
ATOM 629 N N . ASP A 1 82 ? 10.328 -14.366 -9.511 1.00 91.25 82 ASP A N 1
ATOM 630 C CA . ASP A 1 82 ? 11.643 -13.728 -9.370 1.00 91.25 82 ASP A CA 1
ATOM 631 C C . ASP A 1 82 ? 11.952 -12.721 -10.484 1.00 91.25 82 ASP A C 1
ATOM 633 O O . ASP A 1 82 ? 12.525 -11.664 -10.222 1.00 91.25 82 ASP A O 1
ATOM 637 N N . LYS A 1 83 ? 11.503 -12.996 -11.716 1.00 92.88 83 LYS A N 1
ATOM 638 C CA . LYS A 1 83 ? 11.653 -12.067 -12.847 1.00 92.88 83 LYS A CA 1
ATOM 639 C C . LYS A 1 83 ? 10.882 -10.764 -12.618 1.00 92.88 83 LYS A C 1
ATOM 641 O O . LYS A 1 83 ? 11.449 -9.685 -12.779 1.00 92.88 83 LYS A O 1
ATOM 646 N N . THR A 1 84 ? 9.613 -10.851 -12.214 1.00 96.31 84 THR A N 1
ATOM 647 C CA . THR A 1 84 ? 8.774 -9.669 -11.953 1.00 96.31 84 THR A CA 1
ATOM 648 C C . THR A 1 84 ? 9.235 -8.919 -10.702 1.00 96.31 84 THR A C 1
ATOM 650 O O . THR A 1 84 ? 9.231 -7.692 -10.700 1.00 96.31 84 THR A O 1
ATOM 653 N N . ARG A 1 85 ? 9.760 -9.619 -9.686 1.00 95.12 85 ARG A N 1
ATOM 654 C CA . ARG A 1 85 ? 10.423 -9.006 -8.520 1.00 95.12 85 ARG A CA 1
ATOM 655 C C . ARG A 1 85 ? 11.678 -8.219 -8.891 1.00 95.12 85 ARG A C 1
ATOM 657 O O . ARG A 1 85 ? 11.859 -7.106 -8.404 1.00 95.12 85 ARG A O 1
ATOM 664 N N . ALA A 1 86 ? 12.551 -8.782 -9.727 1.00 93.69 86 ALA A N 1
ATOM 665 C CA . ALA A 1 86 ? 13.769 -8.105 -10.170 1.00 93.69 86 ALA A CA 1
ATOM 666 C C . ALA A 1 86 ? 13.443 -6.846 -10.991 1.00 93.69 86 ALA A C 1
ATOM 668 O O . ALA A 1 86 ? 14.035 -5.791 -10.762 1.00 93.69 86 ALA A O 1
ATOM 669 N N . ALA A 1 87 ? 12.450 -6.933 -11.883 1.00 95.81 87 ALA A N 1
ATOM 670 C CA . ALA A 1 87 ? 11.946 -5.777 -12.620 1.00 95.81 87 ALA A CA 1
ATOM 671 C C . ALA A 1 87 ? 11.362 -4.707 -11.679 1.00 95.81 87 ALA A C 1
ATOM 673 O O . ALA A 1 87 ? 11.668 -3.525 -11.830 1.00 95.81 87 ALA A O 1
ATOM 674 N N . ALA A 1 88 ? 10.578 -5.114 -10.675 1.00 97.75 88 ALA A N 1
ATOM 675 C CA . ALA A 1 88 ? 10.003 -4.203 -9.689 1.00 97.75 88 ALA A CA 1
ATOM 676 C C . ALA A 1 88 ? 11.074 -3.491 -8.849 1.00 97.75 88 ALA A C 1
ATOM 678 O O . ALA A 1 88 ? 10.954 -2.291 -8.623 1.00 97.75 88 ALA A O 1
ATOM 679 N N . LYS A 1 89 ? 12.160 -4.177 -8.467 1.00 96.56 89 LYS A N 1
ATOM 680 C CA . LYS A 1 89 ? 13.302 -3.540 -7.794 1.00 96.56 89 LYS A CA 1
ATOM 681 C C . LYS A 1 89 ? 13.881 -2.406 -8.638 1.00 96.56 89 LYS A C 1
ATOM 683 O O . LYS A 1 89 ? 13.964 -1.278 -8.169 1.00 96.56 89 LYS A O 1
ATOM 688 N N . PHE A 1 90 ? 14.244 -2.711 -9.884 1.00 97.19 90 PHE A N 1
ATOM 689 C CA . PHE A 1 90 ? 14.883 -1.748 -10.778 1.00 97.19 90 PHE A CA 1
ATOM 690 C C . PHE A 1 90 ? 14.007 -0.506 -10.998 1.00 97.19 90 PHE A C 1
ATOM 692 O O . PHE A 1 90 ? 14.477 0.621 -10.860 1.00 97.19 90 PHE A O 1
ATOM 699 N N . GLN A 1 91 ? 12.715 -0.703 -11.282 1.00 98.44 91 GLN A N 1
ATOM 700 C CA . GLN A 1 91 ? 11.796 0.419 -11.495 1.00 98.44 91 GLN A CA 1
ATOM 701 C C . GLN A 1 91 ? 11.478 1.173 -10.195 1.00 98.44 91 GLN A C 1
ATOM 703 O O . GLN A 1 91 ? 11.338 2.394 -10.211 1.00 98.44 91 GLN A O 1
ATOM 708 N N . GLY A 1 92 ? 11.396 0.469 -9.062 1.00 98.12 92 GLY A N 1
ATOM 709 C CA . GLY A 1 92 ? 11.182 1.075 -7.750 1.00 98.12 92 GLY A CA 1
ATOM 710 C C . GLY A 1 92 ? 12.332 1.989 -7.328 1.00 98.12 92 GLY A C 1
ATOM 711 O O . GLY A 1 92 ? 12.092 3.109 -6.880 1.00 98.12 92 GLY A O 1
ATOM 712 N N . GLU A 1 93 ? 13.575 1.550 -7.535 1.00 97.56 93 GLU A N 1
ATOM 713 C CA . GLU A 1 93 ? 14.777 2.355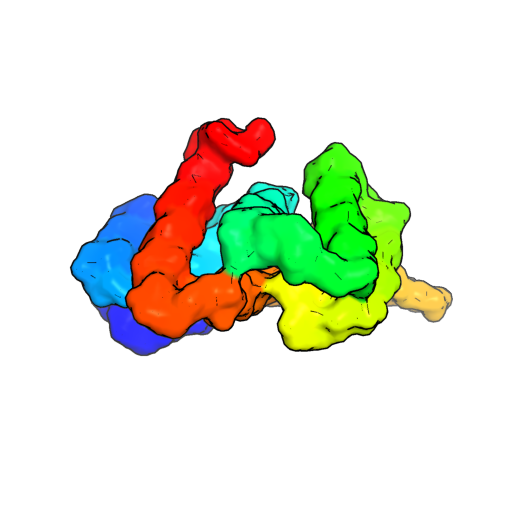 -7.289 1.00 97.56 93 GLU A CA 1
ATOM 714 C C . GLU A 1 93 ? 14.829 3.585 -8.208 1.00 97.56 93 GLU A C 1
ATOM 716 O O . GLU A 1 93 ? 15.125 4.683 -7.737 1.00 97.56 93 GLU A O 1
ATOM 721 N N . ALA A 1 94 ? 14.472 3.433 -9.488 1.00 97.88 94 ALA A N 1
ATOM 722 C CA . ALA A 1 94 ? 14.440 4.536 -10.450 1.00 97.88 94 ALA A CA 1
ATOM 723 C C . ALA A 1 94 ? 13.366 5.598 -10.139 1.00 97.88 94 ALA A C 1
ATOM 725 O O . ALA A 1 94 ? 13.588 6.782 -10.393 1.00 97.88 94 ALA A O 1
ATOM 726 N N . ALA A 1 95 ? 12.211 5.199 -9.593 1.00 97.50 95 ALA A N 1
ATOM 727 C CA . ALA A 1 95 ? 11.158 6.124 -9.159 1.00 97.50 95 ALA A CA 1
ATOM 728 C C . ALA A 1 95 ? 11.502 6.845 -7.842 1.00 97.50 95 ALA A C 1
ATOM 730 O O . ALA A 1 95 ? 11.068 7.974 -7.608 1.00 97.50 95 ALA A O 1
ATOM 731 N N . GLY A 1 96 ? 12.317 6.216 -6.993 1.00 94.94 96 GLY A N 1
ATOM 732 C CA . GLY A 1 96 ? 12.849 6.812 -5.773 1.00 94.94 96 GLY A CA 1
ATOM 733 C C . GLY A 1 96 ? 11.881 6.815 -4.577 1.00 94.94 96 GLY A C 1
ATOM 734 O O . GLY A 1 96 ? 10.709 6.449 -4.682 1.00 94.94 96 GLY A O 1
ATOM 735 N N . PRO A 1 97 ? 12.362 7.238 -3.394 1.00 91.75 97 PRO A N 1
ATOM 736 C CA . PRO A 1 97 ? 11.647 7.077 -2.124 1.00 91.75 97 PRO A CA 1
ATOM 737 C C . PRO A 1 97 ? 10.466 8.040 -1.928 1.00 91.75 97 PRO A C 1
ATOM 739 O O . PRO A 1 97 ? 9.670 7.845 -1.021 1.00 91.75 97 PRO A O 1
ATOM 742 N N . ALA A 1 98 ? 10.342 9.088 -2.747 1.00 93.56 98 ALA A N 1
ATOM 743 C CA . ALA A 1 98 ? 9.203 10.011 -2.711 1.00 93.56 98 ALA A CA 1
ATOM 744 C C . ALA A 1 98 ? 8.044 9.566 -3.625 1.00 93.56 98 ALA A C 1
ATOM 746 O O . ALA A 1 98 ? 7.051 10.290 -3.769 1.00 93.56 98 ALA A O 1
ATOM 747 N N . SER A 1 99 ? 8.179 8.398 -4.263 1.00 96.81 99 SER A N 1
ATOM 748 C CA . SER A 1 99 ? 7.201 7.840 -5.186 1.00 96.81 99 SER A CA 1
ATOM 749 C C . SER A 1 99 ? 6.282 6.841 -4.494 1.00 96.81 99 SER A C 1
ATOM 751 O O . SER A 1 99 ? 6.724 5.843 -3.920 1.00 96.81 99 SER A O 1
ATOM 753 N N . VAL A 1 100 ? 4.973 7.061 -4.629 1.00 97.69 100 VAL A N 1
ATOM 754 C CA . VAL A 1 100 ? 3.953 6.079 -4.230 1.00 97.69 100 VAL A CA 1
ATOM 755 C C . VAL A 1 100 ? 4.163 4.773 -5.002 1.00 97.69 100 VAL A C 1
ATOM 757 O O . VAL A 1 100 ? 4.201 3.698 -4.406 1.00 97.69 100 VAL A O 1
ATOM 760 N N . ALA A 1 101 ? 4.349 4.866 -6.321 1.00 98.12 101 ALA A N 1
ATOM 761 C CA . ALA A 1 101 ? 4.574 3.715 -7.186 1.00 98.12 101 ALA A CA 1
ATOM 762 C C . ALA A 1 101 ? 5.906 3.013 -6.878 1.00 98.12 101 ALA A C 1
ATOM 764 O O . ALA A 1 101 ? 5.967 1.784 -6.881 1.00 98.12 101 ALA A O 1
ATOM 765 N N . GLY A 1 102 ? 6.946 3.780 -6.538 1.00 98.25 102 GLY A N 1
ATOM 766 C CA . GLY A 1 102 ? 8.239 3.257 -6.101 1.00 98.25 102 GLY A CA 1
ATOM 767 C C . GLY A 1 102 ? 8.120 2.384 -4.853 1.00 98.25 102 GLY A C 1
ATOM 768 O O . GLY A 1 102 ? 8.621 1.261 -4.836 1.00 98.25 102 GLY A O 1
ATOM 769 N N . HIS A 1 103 ? 7.373 2.834 -3.840 1.00 98.50 103 HIS A N 1
ATOM 770 C CA . HIS A 1 103 ? 7.097 2.020 -2.653 1.00 98.50 103 HIS A CA 1
ATOM 771 C C . HIS A 1 103 ? 6.362 0.712 -2.980 1.00 98.50 103 HIS A C 1
ATOM 773 O O . HIS A 1 103 ? 6.717 -0.332 -2.431 1.00 98.50 103 HIS A O 1
ATOM 779 N N . LEU A 1 104 ? 5.381 0.730 -3.887 1.00 98.56 104 LEU A N 1
ATOM 780 C CA . LEU A 1 104 ? 4.677 -0.489 -4.308 1.00 98.56 104 LEU A CA 1
ATOM 781 C C . LEU A 1 104 ? 5.611 -1.452 -5.047 1.00 98.56 104 LEU A C 1
ATOM 783 O O . LEU A 1 104 ? 5.646 -2.639 -4.732 1.00 98.56 104 LEU A O 1
ATOM 787 N N . ALA A 1 105 ? 6.429 -0.952 -5.971 1.00 98.44 105 ALA A N 1
ATOM 788 C CA . ALA A 1 105 ? 7.394 -1.774 -6.694 1.00 98.44 105 ALA A CA 1
ATOM 789 C C . ALA A 1 105 ? 8.443 -2.395 -5.745 1.00 98.44 105 ALA A C 1
ATOM 791 O O . ALA A 1 105 ? 8.757 -3.584 -5.840 1.00 98.44 105 ALA A O 1
ATOM 792 N N . MET A 1 106 ? 8.909 -1.641 -4.745 1.00 97.81 106 MET A N 1
ATOM 793 C CA . MET A 1 106 ? 9.799 -2.177 -3.710 1.00 97.81 106 MET A CA 1
ATOM 794 C C . MET A 1 106 ? 9.105 -3.200 -2.807 1.00 97.81 106 MET A C 1
ATOM 796 O O . MET A 1 106 ? 9.717 -4.206 -2.449 1.00 97.81 106 MET A O 1
ATOM 800 N N . GLY A 1 107 ? 7.827 -2.999 -2.481 1.00 97.44 107 GLY A N 1
ATOM 801 C CA . GLY A 1 107 ? 7.031 -3.983 -1.751 1.00 97.44 107 GLY A CA 1
ATOM 802 C C . GLY A 1 107 ? 6.869 -5.300 -2.518 1.00 97.44 107 GLY A C 1
ATOM 803 O O . GLY A 1 107 ? 6.994 -6.365 -1.912 1.00 97.44 107 GLY A O 1
ATOM 804 N N . ALA A 1 108 ? 6.679 -5.234 -3.840 1.00 97.56 108 ALA A N 1
ATOM 805 C CA . ALA A 1 108 ? 6.632 -6.395 -4.729 1.00 97.56 108 ALA A CA 1
ATOM 806 C C . ALA A 1 108 ? 7.979 -7.135 -4.770 1.00 97.56 108 ALA A C 1
ATOM 808 O O . ALA A 1 108 ? 8.029 -8.348 -4.578 1.00 97.56 108 ALA A O 1
ATOM 809 N N . TYR A 1 109 ? 9.094 -6.412 -4.921 1.00 95.94 109 TYR A N 1
ATOM 810 C CA . TYR A 1 109 ? 10.440 -6.989 -4.815 1.00 95.94 109 TYR A CA 1
ATOM 811 C C . TYR A 1 109 ? 10.658 -7.730 -3.482 1.00 95.94 109 TYR A C 1
ATOM 813 O O . TYR A 1 109 ? 11.243 -8.823 -3.460 1.00 95.94 109 TYR A O 1
ATOM 821 N N . GLN A 1 110 ? 10.148 -7.152 -2.391 1.00 95.00 110 GLN A N 1
ATOM 822 C CA . GLN A 1 110 ? 10.272 -7.666 -1.029 1.00 95.00 110 GLN A CA 1
ATOM 823 C C . GLN A 1 110 ? 9.323 -8.826 -0.694 1.00 95.00 110 GLN A C 1
ATOM 825 O O . GLN A 1 110 ? 9.468 -9.437 0.358 1.00 95.00 110 GLN A O 1
ATOM 830 N N . ALA A 1 111 ? 8.376 -9.170 -1.566 1.00 92.62 111 ALA A N 1
ATOM 831 C CA . ALA A 1 111 ? 7.362 -10.189 -1.294 1.00 92.62 111 ALA A CA 1
ATOM 832 C C . ALA A 1 111 ? 7.849 -11.640 -1.519 1.00 92.62 111 ALA A C 1
ATOM 834 O O . ALA A 1 111 ? 7.043 -12.548 -1.714 1.00 92.62 111 ALA A O 1
ATOM 835 N N . GLY A 1 112 ? 9.166 -11.862 -1.532 1.00 83.62 112 GLY A N 1
ATOM 836 C CA . GLY A 1 112 ? 9.785 -13.172 -1.741 1.00 83.62 112 GLY A CA 1
ATOM 837 C C . GLY A 1 112 ? 10.411 -13.763 -0.472 1.00 83.62 112 GLY A C 1
ATOM 838 O O . GLY A 1 112 ? 10.524 -13.084 0.545 1.00 83.62 112 GLY A O 1
ATOM 839 N N . PRO A 1 113 ? 10.885 -15.019 -0.529 1.00 77.62 113 PRO A N 1
ATOM 840 C CA . PRO A 1 113 ? 11.492 -15.695 0.623 1.00 77.62 113 PRO A CA 1
ATOM 841 C C . PRO A 1 113 ? 12.865 -15.122 1.020 1.00 77.62 113 PRO A C 1
ATOM 843 O O . PRO A 1 113 ? 13.352 -15.366 2.120 1.00 77.62 113 PRO A O 1
ATOM 846 N N . GLY A 1 114 ? 13.508 -14.374 0.123 1.00 81.88 114 GLY A N 1
ATOM 847 C CA . GLY A 1 114 ? 14.863 -13.865 0.296 1.00 81.88 114 GLY A CA 1
ATOM 848 C C . GLY A 1 114 ? 15.320 -13.046 -0.908 1.00 81.88 114 GLY A C 1
ATOM 849 O O . GLY A 1 114 ? 14.732 -13.115 -1.994 1.00 81.88 114 GLY A O 1
ATOM 850 N N . ILE A 1 115 ? 16.378 -12.268 -0.718 1.00 80.19 115 ILE A N 1
ATOM 851 C CA . ILE A 1 115 ? 17.086 -11.549 -1.778 1.00 80.19 115 ILE A CA 1
ATOM 852 C C . ILE A 1 115 ? 18.266 -12.412 -2.224 1.00 80.19 115 ILE A C 1
ATOM 854 O O . ILE A 1 115 ? 19.084 -12.818 -1.400 1.00 80.19 115 ILE A O 1
ATOM 858 N N . ALA A 1 116 ? 18.362 -12.689 -3.524 1.00 79.75 116 ALA A N 1
ATOM 859 C CA . ALA A 1 116 ? 19.495 -13.423 -4.075 1.00 79.75 116 ALA A CA 1
ATOM 860 C C . ALA A 1 116 ? 20.808 -12.655 -3.830 1.00 79.75 116 ALA A C 1
ATOM 862 O O . ALA A 1 116 ? 20.884 -11.455 -4.097 1.00 79.75 116 ALA A O 1
ATOM 863 N N . SER A 1 117 ? 21.829 -13.356 -3.334 1.00 75.00 117 SER A N 1
ATOM 864 C CA . SER A 1 117 ? 23.172 -12.816 -3.103 1.00 75.00 117 SER A CA 1
ATOM 865 C C . SER A 1 117 ? 24.161 -13.456 -4.085 1.00 75.00 117 SER A C 1
ATOM 867 O O . SER A 1 117 ? 24.157 -14.685 -4.207 1.00 75.00 117 SER A O 1
ATOM 869 N N . PRO A 1 118 ? 25.006 -12.689 -4.801 1.00 74.69 118 PRO A N 1
ATOM 870 C CA . PRO A 1 118 ? 26.024 -13.269 -5.671 1.00 74.69 118 PRO A CA 1
ATOM 871 C C . PRO A 1 118 ? 27.007 -14.139 -4.873 1.00 74.69 118 PRO A C 1
ATOM 873 O O . PRO A 1 118 ? 27.758 -13.636 -4.043 1.00 74.69 118 PRO A O 1
ATOM 876 N N . GLY A 1 119 ? 27.002 -15.451 -5.125 1.00 75.75 119 GLY A N 1
ATOM 877 C CA . GLY A 1 119 ? 27.962 -16.393 -4.533 1.00 75.75 119 GLY A CA 1
ATOM 878 C C . GLY A 1 119 ? 27.720 -16.762 -3.063 1.00 75.75 119 GLY A C 1
ATOM 879 O O . GLY A 1 119 ? 28.596 -17.366 -2.452 1.00 75.75 119 GLY A O 1
ATOM 880 N N . GLY A 1 120 ? 26.559 -16.427 -2.490 1.00 78.69 120 GLY A N 1
ATOM 881 C CA . GLY A 1 120 ? 26.243 -16.709 -1.086 1.00 78.69 120 GLY A CA 1
ATOM 882 C C . GLY A 1 120 ? 24.774 -17.070 -0.841 1.00 78.69 120 GLY A C 1
ATOM 883 O O . GLY A 1 120 ? 23.963 -17.037 -1.770 1.00 78.69 120 GLY A O 1
ATOM 884 N N . PRO A 1 121 ? 24.409 -17.422 0.407 1.00 81.94 121 PRO A N 1
ATOM 885 C CA . PRO A 1 121 ? 23.024 -17.706 0.765 1.00 81.94 121 PRO A CA 1
ATOM 886 C C . PRO A 1 121 ? 22.143 -16.466 0.566 1.00 81.94 121 PRO A C 1
ATOM 888 O O . PRO A 1 121 ? 22.609 -15.327 0.650 1.00 81.94 121 PRO A O 1
ATOM 891 N N . ALA A 1 122 ? 20.855 -16.691 0.307 1.00 82.94 122 ALA A N 1
ATOM 892 C CA . ALA A 1 122 ? 19.898 -15.604 0.161 1.00 82.94 122 ALA A CA 1
ATOM 893 C C . ALA A 1 122 ? 19.830 -14.759 1.443 1.00 82.94 122 ALA A C 1
ATOM 895 O O . ALA A 1 122 ? 19.785 -15.291 2.553 1.00 82.94 122 ALA A O 1
ATOM 896 N N . ILE A 1 123 ? 19.792 -13.438 1.280 1.00 85.06 123 ILE A N 1
ATOM 897 C CA . ILE A 1 123 ? 19.629 -12.508 2.396 1.00 85.06 123 ILE A CA 1
ATOM 898 C C . ILE A 1 123 ? 18.154 -12.546 2.815 1.00 85.06 123 ILE A C 1
ATOM 900 O O . ILE A 1 123 ? 17.283 -12.318 1.965 1.00 85.06 123 ILE A O 1
ATOM 904 N N . PRO A 1 124 ? 17.841 -12.826 4.092 1.00 84.69 124 PRO A N 1
ATOM 905 C CA . PRO A 1 124 ? 16.464 -12.864 4.556 1.00 84.69 124 PRO A CA 1
ATOM 906 C C . PRO A 1 124 ? 15.832 -11.476 4.466 1.00 84.69 124 PRO A C 1
ATOM 908 O O . PRO A 1 124 ? 16.457 -10.458 4.770 1.00 84.69 124 PRO A O 1
ATOM 911 N N . ILE A 1 125 ? 14.568 -11.437 4.058 1.00 86.69 125 ILE A N 1
ATOM 912 C CA . ILE A 1 125 ? 13.805 -10.192 4.023 1.00 86.69 125 ILE A CA 1
ATOM 913 C C . ILE A 1 125 ? 13.310 -9.892 5.441 1.00 86.69 125 ILE A C 1
ATOM 915 O O . ILE A 1 125 ? 12.777 -10.795 6.093 1.00 86.69 125 ILE A O 1
ATOM 919 N N . PRO A 1 126 ? 13.467 -8.651 5.944 1.00 87.12 126 PRO A N 1
ATOM 920 C CA . PRO A 1 126 ? 12.946 -8.289 7.253 1.00 87.12 126 PRO A CA 1
ATOM 921 C C . PRO A 1 126 ? 11.448 -8.608 7.372 1.00 87.12 126 PRO A C 1
ATOM 923 O O . PRO A 1 126 ? 10.695 -8.363 6.420 1.00 87.12 126 PRO A O 1
ATOM 926 N N . PRO A 1 127 ? 10.978 -9.089 8.537 1.00 86.19 127 PRO A N 1
ATOM 927 C CA . PRO A 1 127 ? 9.560 -9.332 8.752 1.00 86.19 127 PRO A CA 1
ATOM 928 C C . PRO A 1 127 ? 8.718 -8.101 8.409 1.00 86.19 127 PRO A C 1
ATOM 930 O O . PRO A 1 127 ? 9.058 -6.970 8.775 1.00 86.19 127 PRO A O 1
ATOM 933 N N . PHE A 1 128 ? 7.602 -8.332 7.717 1.00 91.12 128 PHE A N 1
ATOM 934 C CA . PHE A 1 128 ? 6.645 -7.298 7.313 1.00 91.12 128 PHE A CA 1
ATOM 935 C C . PHE A 1 128 ? 7.200 -6.230 6.349 1.00 91.12 128 PHE A C 1
ATOM 937 O O . PHE A 1 128 ? 6.590 -5.170 6.221 1.00 91.12 128 PHE A O 1
ATOM 944 N N . ALA A 1 129 ? 8.319 -6.469 5.650 1.00 94.06 129 ALA A N 1
ATOM 945 C CA . ALA A 1 129 ? 8.879 -5.495 4.702 1.00 94.06 129 ALA A CA 1
ATOM 946 C C . ALA A 1 129 ? 7.860 -5.051 3.636 1.00 94.06 129 ALA A C 1
ATOM 948 O O . ALA A 1 129 ? 7.623 -3.852 3.485 1.00 94.06 129 ALA A O 1
ATOM 949 N N . THR A 1 130 ? 7.176 -5.997 2.979 1.00 95.88 130 THR A N 1
ATOM 950 C CA . THR A 1 130 ? 6.118 -5.672 2.009 1.00 95.88 130 THR A CA 1
ATOM 951 C C . THR A 1 130 ? 4.984 -4.868 2.639 1.00 95.88 130 THR A C 1
ATOM 953 O O . THR A 1 130 ? 4.595 -3.845 2.084 1.00 95.88 130 THR A O 1
ATOM 956 N N . ALA A 1 131 ? 4.500 -5.269 3.818 1.00 96.56 131 ALA A N 1
ATOM 957 C CA . ALA A 1 131 ? 3.437 -4.556 4.528 1.00 96.56 131 ALA A CA 1
ATOM 958 C C . ALA A 1 131 ? 3.828 -3.101 4.837 1.00 96.56 131 ALA A C 1
ATOM 960 O O . ALA A 1 131 ? 3.042 -2.182 4.619 1.00 96.56 131 ALA A O 1
ATOM 961 N N . LYS A 1 132 ? 5.070 -2.863 5.279 1.00 96.56 132 LYS A N 1
ATOM 962 C CA . LYS A 1 132 ? 5.589 -1.506 5.519 1.00 96.56 132 LYS A CA 1
ATOM 963 C C . LYS A 1 132 ? 5.669 -0.690 4.229 1.00 96.56 132 LYS A C 1
ATOM 965 O O . LYS A 1 132 ? 5.281 0.476 4.228 1.00 96.56 132 LYS A O 1
ATOM 970 N N . SER A 1 133 ? 6.133 -1.294 3.138 1.00 97.50 133 SER A N 1
ATOM 971 C CA . SER A 1 133 ? 6.192 -0.646 1.825 1.00 97.50 133 SER A CA 1
ATOM 972 C C . SER A 1 133 ? 4.799 -0.262 1.316 1.00 97.50 133 SER A C 1
ATOM 974 O O . SER A 1 133 ? 4.594 0.880 0.910 1.00 97.50 133 SER A O 1
ATOM 976 N N . VAL A 1 134 ? 3.814 -1.157 1.437 1.00 98.44 134 VAL A N 1
ATOM 977 C CA . VAL A 1 134 ? 2.408 -0.880 1.101 1.00 98.44 134 VAL A CA 1
ATOM 978 C C . VAL A 1 134 ? 1.840 0.235 1.980 1.00 98.44 134 VAL A C 1
ATOM 980 O O . VAL A 1 134 ? 1.288 1.200 1.457 1.00 98.44 134 VAL A O 1
ATOM 983 N N . ALA A 1 135 ? 2.014 0.162 3.304 1.00 98.12 135 ALA A N 1
ATOM 984 C CA . ALA A 1 135 ? 1.526 1.194 4.218 1.00 98.12 135 ALA A CA 1
ATOM 985 C C . ALA A 1 135 ? 2.118 2.574 3.889 1.00 98.12 135 ALA A C 1
ATOM 987 O O . ALA A 1 135 ? 1.400 3.572 3.888 1.00 98.12 135 ALA A O 1
ATOM 988 N N . ASN A 1 136 ? 3.416 2.642 3.580 1.00 97.75 136 ASN A N 1
ATOM 989 C CA . ASN A 1 136 ? 4.070 3.887 3.180 1.00 97.75 136 ASN A CA 1
ATOM 990 C C . ASN A 1 136 ? 3.527 4.415 1.851 1.00 97.75 136 ASN A C 1
ATOM 992 O O . ASN A 1 136 ? 3.228 5.604 1.766 1.00 97.75 136 ASN A O 1
ATOM 996 N N . ALA A 1 137 ? 3.328 3.543 0.857 1.00 98.31 137 ALA A N 1
ATOM 997 C CA . ALA A 1 137 ? 2.716 3.922 -0.412 1.00 98.31 137 ALA A CA 1
ATOM 998 C C . ALA A 1 137 ? 1.324 4.531 -0.201 1.00 98.31 137 ALA A C 1
ATOM 1000 O O . ALA A 1 137 ? 1.060 5.633 -0.671 1.00 98.31 137 ALA A O 1
ATOM 1001 N N . VAL A 1 138 ? 0.449 3.858 0.553 1.00 98.38 138 VAL A N 1
ATOM 1002 C CA . VAL A 1 138 ? -0.931 4.314 0.778 1.00 98.38 138 VAL A CA 1
ATOM 1003 C C . VAL A 1 138 ? -0.963 5.617 1.582 1.00 98.38 138 VAL A C 1
ATOM 1005 O O . VAL A 1 138 ? -1.673 6.546 1.204 1.00 98.38 138 VAL A O 1
ATOM 1008 N N . LYS A 1 139 ? -0.148 5.744 2.640 1.00 97.50 139 LYS A N 1
ATOM 1009 C CA . LYS A 1 139 ? -0.030 6.998 3.406 1.00 97.50 139 LYS A CA 1
ATOM 1010 C C . LYS A 1 139 ? 0.463 8.157 2.539 1.00 97.50 139 LYS A C 1
ATOM 1012 O O . LYS A 1 139 ? -0.050 9.265 2.665 1.00 97.50 139 LYS A O 1
ATOM 1017 N N . LEU A 1 140 ? 1.430 7.907 1.657 1.00 97.19 140 LEU A N 1
ATOM 1018 C CA . LEU A 1 140 ? 1.934 8.908 0.723 1.00 97.19 140 LEU A CA 1
ATOM 1019 C C . LEU A 1 140 ? 0.902 9.248 -0.360 1.00 97.19 140 LEU A C 1
ATOM 1021 O O . LEU A 1 140 ? 0.777 10.408 -0.730 1.00 97.19 140 LEU A O 1
ATOM 1025 N N . ALA A 1 141 ? 0.123 8.277 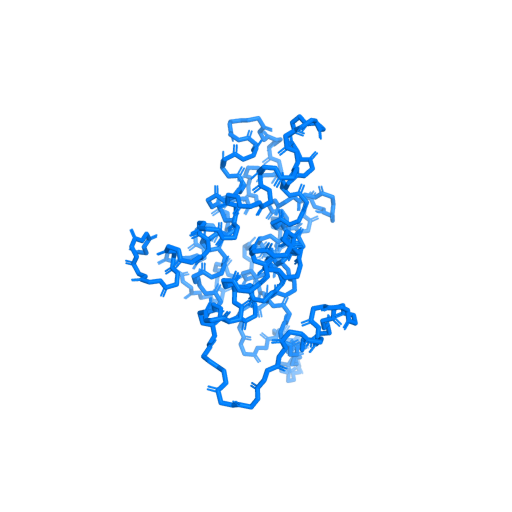-0.838 1.00 96.94 141 ALA A N 1
ATOM 1026 C CA . ALA A 1 141 ? -0.960 8.515 -1.789 1.00 96.94 141 ALA A CA 1
ATOM 1027 C C . ALA A 1 141 ? -2.017 9.467 -1.208 1.00 96.94 141 ALA A C 1
ATOM 1029 O O . ALA A 1 141 ? -2.472 10.369 -1.908 1.00 96.94 141 ALA A O 1
ATOM 1030 N N . CYS A 1 142 ? -2.332 9.352 0.088 1.00 96.44 142 CYS A N 1
ATOM 1031 C CA . CYS A 1 142 ? -3.242 10.280 0.765 1.00 96.44 142 CYS A CA 1
ATOM 1032 C C . CYS A 1 142 ? -2.788 11.744 0.683 1.00 96.44 142 CYS A C 1
ATOM 1034 O O . CYS A 1 142 ? -3.632 12.627 0.744 1.00 96.44 142 CYS A O 1
ATOM 1036 N N . THR A 1 143 ? -1.486 12.028 0.557 1.00 94.38 143 THR A N 1
ATOM 1037 C CA . THR A 1 143 ? -0.972 13.408 0.462 1.00 94.38 143 THR A CA 1
ATOM 1038 C C . THR A 1 143 ? -0.889 13.927 -0.973 1.00 94.38 143 THR A C 1
ATOM 1040 O O . THR A 1 143 ? -0.543 15.088 -1.178 1.00 94.38 143 THR A O 1
ATOM 1043 N N . LYS A 1 144 ? -1.201 13.088 -1.972 1.00 91.56 144 LYS A N 1
ATOM 1044 C CA . LYS A 1 144 ? -1.279 13.492 -3.385 1.00 91.56 144 LYS A CA 1
ATOM 1045 C C . LYS A 1 144 ? -2.646 14.069 -3.764 1.00 91.56 144 LYS A C 1
ATOM 1047 O O . LYS A 1 144 ? -2.750 14.716 -4.799 1.00 91.56 144 LYS A O 1
ATOM 1052 N N . SER A 1 145 ? -3.670 13.875 -2.929 1.00 82.12 145 SER A N 1
ATOM 1053 C CA . SER A 1 145 ? -4.953 14.576 -3.053 1.00 82.12 145 SER A CA 1
ATOM 1054 C C . SER A 1 145 ? -4.881 16.006 -2.500 1.00 82.12 145 SER A C 1
ATOM 1056 O O . SER A 1 145 ? -3.952 16.352 -1.773 1.00 82.12 145 SER A O 1
ATOM 1058 N N . ASP A 1 146 ? -5.903 16.816 -2.794 1.00 88.00 146 ASP A N 1
ATOM 1059 C CA . ASP A 1 146 ? -6.117 18.132 -2.172 1.00 88.00 146 ASP A CA 1
ATOM 1060 C C . ASP A 1 146 ? -5.946 18.053 -0.635 1.00 88.00 146 ASP A C 1
ATOM 1062 O O . ASP A 1 146 ? -6.554 17.168 -0.016 1.00 88.00 146 ASP A O 1
ATOM 1066 N N . PRO A 1 147 ? -5.156 18.949 -0.000 1.00 90.75 147 PRO A N 1
ATOM 1067 C CA . PRO A 1 147 ? -5.000 19.012 1.452 1.00 90.75 147 PRO A CA 1
ATOM 1068 C C . PRO A 1 147 ? -6.313 18.957 2.242 1.00 90.75 147 PRO A C 1
ATOM 1070 O O . PRO A 1 147 ? -6.372 18.299 3.282 1.00 90.75 147 PRO A O 1
ATOM 1073 N N . ALA A 1 148 ? -7.382 19.579 1.734 1.00 93.69 148 ALA A N 1
ATOM 1074 C CA . ALA A 1 148 ? -8.695 19.570 2.377 1.00 93.69 148 ALA A CA 1
ATOM 1075 C C . ALA A 1 148 ? -9.358 18.179 2.381 1.00 93.69 148 ALA A C 1
ATOM 1077 O O . ALA A 1 148 ? -10.210 17.901 3.224 1.00 93.69 148 ALA A O 1
ATOM 1078 N N . LYS A 1 149 ? -8.951 17.291 1.466 1.00 93.44 149 LYS A N 1
ATOM 1079 C CA . LYS A 1 149 ? -9.518 15.949 1.279 1.00 93.44 149 LYS A CA 1
ATOM 1080 C C . LYS A 1 149 ? -8.694 14.838 1.919 1.00 93.44 149 LYS A C 1
ATOM 1082 O O . LYS A 1 149 ? -9.171 13.715 1.981 1.00 93.44 149 LYS A O 1
ATOM 1087 N N . ILE A 1 150 ? -7.497 15.116 2.447 1.00 95.00 150 ILE A N 1
ATOM 1088 C CA . ILE A 1 150 ? -6.581 14.079 2.968 1.00 95.00 150 ILE A CA 1
ATOM 1089 C C . ILE A 1 150 ? -7.275 13.131 3.956 1.00 95.00 150 ILE A C 1
ATOM 1091 O O . ILE A 1 150 ? -7.123 11.916 3.857 1.00 95.00 150 ILE A O 1
ATOM 1095 N N . ILE A 1 151 ? -8.046 13.665 4.906 1.00 95.50 151 ILE A N 1
ATOM 1096 C CA . ILE A 1 151 ? -8.724 12.857 5.932 1.00 95.50 151 ILE A CA 1
ATOM 1097 C C . ILE A 1 151 ? -9.839 11.988 5.329 1.00 95.50 151 ILE A C 1
ATOM 1099 O O . ILE A 1 151 ? -10.019 10.842 5.740 1.00 95.50 151 ILE A O 1
ATOM 1103 N N . GLU A 1 152 ? -10.563 12.510 4.339 1.00 96.38 152 GLU A N 1
ATOM 1104 C CA . GLU A 1 152 ? -11.569 11.756 3.586 1.00 96.38 152 GLU A CA 1
ATOM 1105 C C . GLU A 1 152 ? -10.909 10.641 2.761 1.00 96.38 152 GLU A C 1
ATOM 1107 O O . GLU A 1 152 ? -11.319 9.485 2.853 1.00 96.38 152 GLU A O 1
ATOM 1112 N N . THR A 1 153 ? -9.823 10.956 2.048 1.00 97.25 153 THR A N 1
ATOM 1113 C CA . THR A 1 153 ? -9.024 9.994 1.276 1.00 97.25 153 THR A CA 1
ATOM 1114 C C . THR A 1 153 ? -8.472 8.879 2.165 1.00 97.25 153 THR A C 1
ATOM 1116 O O . THR A 1 153 ? -8.533 7.707 1.800 1.00 97.25 153 THR A O 1
ATOM 1119 N N . GLN A 1 154 ? -7.976 9.205 3.364 1.00 97.94 154 GLN A N 1
ATOM 1120 C CA . GLN A 1 154 ? -7.495 8.199 4.314 1.00 97.94 154 GLN A CA 1
ATOM 1121 C C . GLN A 1 154 ? -8.604 7.222 4.716 1.00 97.94 154 GLN A C 1
ATOM 1123 O O . GLN A 1 154 ? -8.374 6.013 4.718 1.00 97.94 154 GLN A O 1
ATOM 1128 N N . LYS A 1 155 ? -9.802 7.729 5.036 1.00 98.12 155 LYS A N 1
ATOM 1129 C CA . LYS A 1 155 ? -10.962 6.885 5.349 1.00 98.12 155 LYS A CA 1
ATOM 1130 C C . LYS A 1 155 ? -11.300 5.969 4.169 1.00 98.12 155 LYS A C 1
ATOM 1132 O O . LYS A 1 155 ? -11.402 4.757 4.357 1.00 98.12 155 LYS A O 1
ATOM 1137 N N . LEU A 1 156 ? -11.402 6.539 2.968 1.00 98.00 156 LEU A N 1
ATOM 1138 C CA . LEU A 1 156 ? -11.701 5.803 1.740 1.00 98.00 156 LEU A CA 1
ATOM 1139 C C . LEU A 1 156 ? -10.692 4.675 1.495 1.00 98.00 156 LEU A C 1
ATOM 1141 O O . LEU A 1 156 ? -11.076 3.568 1.131 1.00 98.00 156 LEU A O 1
ATOM 1145 N N . PHE A 1 157 ? -9.400 4.921 1.713 1.00 98.38 157 PHE A N 1
ATOM 1146 C CA . PHE A 1 157 ? -8.367 3.908 1.493 1.00 98.38 157 PHE A CA 1
ATOM 1147 C C . PHE A 1 157 ? -8.426 2.762 2.500 1.00 98.38 157 PHE A C 1
ATOM 1149 O O . PHE A 1 157 ? -8.163 1.621 2.115 1.00 98.38 157 PHE A O 1
ATOM 1156 N N . VAL A 1 158 ? -8.829 3.018 3.750 1.00 98.31 158 VAL A N 1
ATOM 1157 C CA . VAL A 1 158 ? -9.117 1.942 4.712 1.00 98.31 158 VAL A CA 1
ATOM 1158 C C . VAL A 1 158 ? -10.303 1.101 4.228 1.00 98.31 158 VAL A C 1
ATOM 1160 O O . VAL A 1 158 ? -10.199 -0.122 4.174 1.00 98.31 158 VAL A O 1
ATOM 1163 N N . GLU A 1 159 ? -11.403 1.733 3.812 1.00 97.75 159 GLU A N 1
ATOM 1164 C CA . GLU A 1 159 ? -12.602 1.043 3.303 1.00 97.75 159 GLU A CA 1
ATOM 1165 C C . GLU A 1 159 ? -12.327 0.241 2.017 1.00 97.75 159 GLU A C 1
ATOM 1167 O O . GLU A 1 159 ? -12.826 -0.875 1.834 1.00 97.75 159 GLU A O 1
ATOM 1172 N N . LEU A 1 160 ? -11.469 0.766 1.143 1.00 97.81 160 LEU A N 1
ATOM 1173 C CA . LEU A 1 160 ? -11.002 0.064 -0.048 1.00 97.81 160 LEU A CA 1
ATOM 1174 C C . LEU A 1 160 ? -10.180 -1.178 0.320 1.00 97.81 160 LEU A C 1
ATOM 1176 O O . LEU A 1 160 ? -10.366 -2.241 -0.269 1.00 97.81 160 LEU A O 1
ATOM 1180 N N . GLY A 1 161 ? -9.311 -1.068 1.325 1.00 97.25 161 GLY A N 1
ATOM 1181 C CA . GLY A 1 161 ? -8.504 -2.184 1.811 1.00 97.25 161 GLY A CA 1
ATOM 1182 C C . GLY A 1 161 ? -9.342 -3.303 2.426 1.00 97.25 161 GLY A C 1
ATOM 1183 O O . GLY A 1 161 ? -9.088 -4.477 2.170 1.00 97.25 161 GLY A O 1
ATOM 1184 N N . ILE A 1 162 ? -10.404 -2.946 3.153 1.00 96.00 162 ILE A N 1
ATOM 1185 C CA . ILE A 1 162 ? -11.426 -3.895 3.618 1.00 96.00 162 ILE A CA 1
ATOM 1186 C C . ILE A 1 162 ? -12.069 -4.625 2.432 1.00 96.00 162 ILE A C 1
ATOM 1188 O O . ILE A 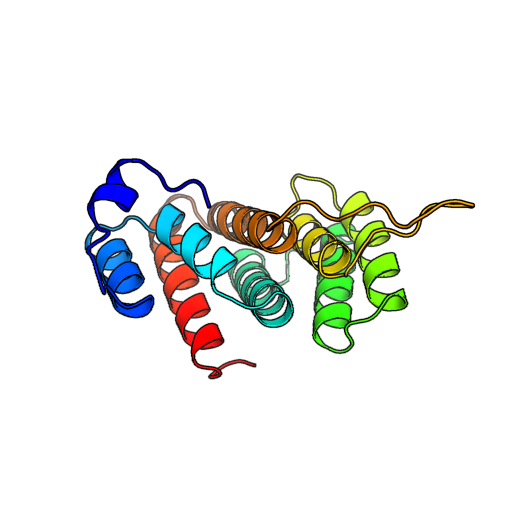1 162 ? -12.214 -5.843 2.452 1.00 96.00 162 ILE A O 1
ATOM 1192 N N . THR A 1 163 ? -12.442 -3.885 1.388 1.00 96.06 163 THR A N 1
ATOM 1193 C CA . THR A 1 163 ? -13.097 -4.450 0.200 1.00 96.06 163 THR A CA 1
ATOM 1194 C C . THR A 1 163 ? -12.193 -5.461 -0.519 1.00 96.06 163 THR A C 1
ATOM 1196 O O . THR A 1 163 ? -12.662 -6.518 -0.943 1.00 96.06 163 THR A O 1
ATOM 1199 N N . VAL A 1 164 ? -10.890 -5.176 -0.608 1.00 95.31 164 VAL A N 1
ATOM 1200 C CA . VAL A 1 164 ? -9.887 -6.118 -1.133 1.00 95.31 164 VAL A CA 1
ATOM 1201 C C . VAL A 1 164 ? -9.737 -7.338 -0.216 1.00 95.31 164 VAL A C 1
ATOM 1203 O O . VAL A 1 164 ? -9.718 -8.460 -0.713 1.00 95.31 164 VAL A O 1
ATOM 1206 N N . ALA A 1 165 ? -9.696 -7.147 1.109 1.00 92.75 165 ALA A N 1
ATOM 1207 C CA . ALA A 1 165 ? -9.594 -8.240 2.084 1.00 92.75 165 ALA A CA 1
ATOM 1208 C C . ALA A 1 165 ? -10.777 -9.223 2.020 1.00 92.75 165 ALA A C 1
ATOM 1210 O O . ALA A 1 165 ? -10.617 -10.411 2.280 1.00 92.75 165 ALA A O 1
ATOM 1211 N N . GLU A 1 166 ? -11.962 -8.733 1.660 1.00 91.81 166 GLU A N 1
ATOM 1212 C CA . GLU A 1 166 ? -13.173 -9.539 1.463 1.00 91.81 166 GLU A CA 1
ATOM 1213 C C . GLU A 1 166 ? -13.236 -10.215 0.083 1.00 91.81 166 GLU A C 1
ATOM 1215 O O . GLU A 1 166 ? -14.216 -10.885 -0.235 1.00 91.81 166 GLU A O 1
ATOM 1220 N N . GLY A 1 167 ? -12.216 -10.026 -0.757 1.00 88.38 167 GLY A N 1
ATOM 1221 C CA . GLY A 1 167 ? -12.127 -10.629 -2.081 1.00 88.38 167 GLY A CA 1
ATOM 1222 C C . GLY A 1 167 ? -13.038 -9.998 -3.136 1.00 88.38 167 GLY A C 1
ATOM 1223 O O . GLY A 1 167 ? -13.285 -10.599 -4.176 1.00 88.38 167 GLY A O 1
ATOM 1224 N N . ARG A 1 168 ? -13.543 -8.781 -2.902 1.00 84.44 168 ARG A N 1
ATOM 1225 C CA . ARG A 1 168 ? -14.491 -8.112 -3.813 1.00 84.44 168 ARG A CA 1
ATOM 1226 C C . ARG A 1 168 ? -13.819 -7.338 -4.956 1.00 84.44 168 ARG A C 1
ATOM 1228 O O . ARG A 1 168 ? -14.519 -6.730 -5.759 1.00 84.44 168 ARG A O 1
ATOM 1235 N N . LEU A 1 169 ? -12.485 -7.336 -5.018 1.00 80.88 169 LEU A N 1
ATOM 1236 C CA . LEU A 1 169 ? -11.676 -6.589 -5.992 1.00 80.88 169 LEU A CA 1
ATOM 1237 C C . LEU A 1 169 ? -10.366 -7.320 -6.357 1.00 80.88 169 LEU A C 1
ATOM 1239 O O . LEU A 1 169 ? -9.383 -6.644 -6.627 1.00 80.88 169 LEU A O 1
ATOM 1243 N N . ILE A 1 170 ? -10.301 -8.654 -6.308 1.00 70.75 170 ILE A N 1
ATOM 1244 C CA . ILE A 1 170 ? -9.068 -9.454 -6.527 1.00 70.75 170 ILE A CA 1
ATOM 1245 C C . ILE A 1 170 ? -9.095 -10.301 -7.797 1.00 70.75 170 ILE A C 1
ATOM 1247 O O . ILE A 1 170 ? -10.207 -10.563 -8.303 1.00 70.75 170 ILE A O 1
#